Protein AF-A0A2W6B3C9-F1 (afdb_monomer_lite)

pLDDT: mean 94.25, std 6.22, range [64.44, 97.88]

Secondary structure (DSSP, 8-state):
-PPPHHHHHHHHHHH-SSTT--SSHHHHHHH-

Sequence (32 aa):
MALQKEEKTTIIEQFAVHEGDTGSPEVQIALL

Radius of gyration: 8.89 Å; chains: 1; bounding box: 28×12×18 Å

Foldseek 3Di:
DADDPVRLVVLQVVQAPDPPRCDDPRSVVSRD

Structure (mmCIF, N/CA/C/O backbone):
data_AF-A0A2W6B3C9-F1
#
_entry.id   AF-A0A2W6B3C9-F1
#
loop_
_atom_site.group_PDB
_atom_site.id
_atom_site.type_symbol
_atom_site.label_atom_id
_atom_site.label_alt_id
_atom_site.label_comp_id
_atom_site.label_asym_id
_atom_site.label_entity_id
_atom_site.label_seq_id
_atom_site.pdbx_PDB_ins_code
_atom_site.Cartn_x
_atom_site.Cartn_y
_atom_site.Cartn_z
_atom_si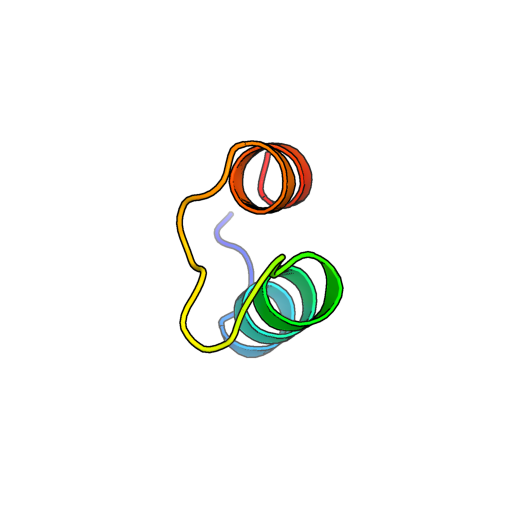te.occupancy
_atom_site.B_iso_or_equiv
_atom_site.auth_seq_id
_atom_site.auth_comp_id
_atom_site.auth_asym_id
_atom_site.auth_atom_id
_atom_site.pdbx_PDB_model_num
ATOM 1 N N . MET A 1 1 ? -17.787 3.116 1.440 1.00 64.44 1 MET A N 1
ATOM 2 C CA . MET A 1 1 ? -17.212 2.152 2.402 1.00 64.44 1 MET A CA 1
ATOM 3 C C . MET A 1 1 ? -15.706 2.286 2.318 1.00 64.44 1 MET A C 1
ATOM 5 O O . MET A 1 1 ? -15.209 2.446 1.213 1.00 64.44 1 MET A O 1
ATOM 9 N N . ALA A 1 2 ? -15.013 2.319 3.451 1.00 83.19 2 ALA A N 1
ATOM 10 C CA . ALA A 1 2 ? -13.554 2.304 3.488 1.00 83.19 2 ALA A CA 1
ATOM 11 C C . ALA A 1 2 ? -13.103 0.880 3.830 1.00 83.19 2 ALA A C 1
ATOM 13 O O . ALA A 1 2 ? -13.747 0.239 4.661 1.00 83.19 2 ALA A O 1
ATOM 14 N N . LEU A 1 3 ? -12.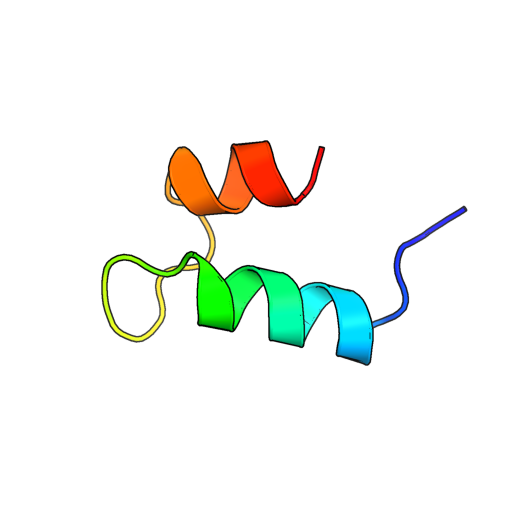029 0.407 3.195 1.00 86.00 3 LEU A N 1
ATOM 15 C CA . LEU A 1 3 ? -11.336 -0.817 3.603 1.00 86.00 3 LEU A CA 1
ATOM 16 C C . LEU A 1 3 ? -10.964 -0.729 5.085 1.00 86.00 3 LEU A C 1
ATOM 18 O O . LEU A 1 3 ? -10.556 0.341 5.558 1.00 86.00 3 LEU A O 1
ATOM 22 N N . GLN A 1 4 ? -11.093 -1.838 5.815 1.00 94.00 4 GLN A N 1
ATOM 23 C CA . GLN A 1 4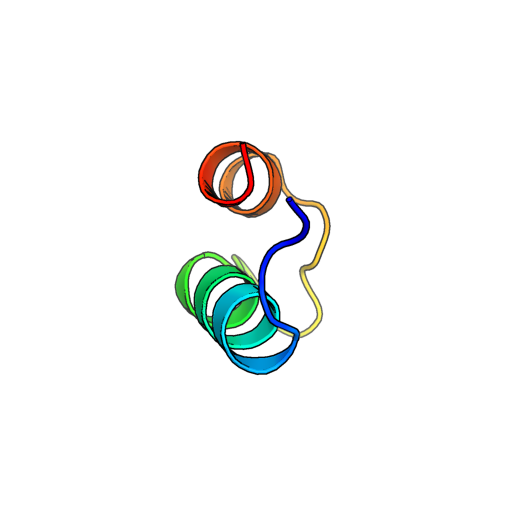 ? -10.597 -1.877 7.184 1.00 94.00 4 GLN A CA 1
ATOM 24 C C . GLN A 1 4 ? -9.075 -1.722 7.179 1.00 94.00 4 GLN A C 1
ATOM 26 O O . GLN A 1 4 ? -8.389 -2.071 6.216 1.00 94.00 4 GLN A O 1
ATOM 31 N N . LYS A 1 5 ? -8.532 -1.165 8.265 1.00 92.31 5 LYS A N 1
ATOM 32 C CA . LYS A 1 5 ? -7.096 -0.888 8.358 1.00 92.31 5 LYS A CA 1
ATOM 33 C C . LYS A 1 5 ? -6.268 -2.173 8.257 1.00 92.31 5 LYS A C 1
ATOM 35 O O . LYS A 1 5 ? -5.276 -2.155 7.540 1.00 92.31 5 LYS A O 1
ATOM 40 N N . GLU A 1 6 ? -6.689 -3.258 8.912 1.00 94.69 6 GLU A N 1
ATOM 41 C CA . GLU A 1 6 ? -6.057 -4.578 8.768 1.00 94.69 6 GLU A CA 1
ATOM 42 C C . GLU A 1 6 ? -6.024 -5.029 7.306 1.00 94.69 6 GLU A C 1
ATOM 44 O O . GLU A 1 6 ? -4.952 -5.308 6.784 1.00 94.69 6 GLU A O 1
ATOM 49 N N . GLU A 1 7 ? -7.177 -5.038 6.630 1.00 94.69 7 GLU A N 1
ATOM 50 C CA . GLU A 1 7 ? -7.293 -5.508 5.243 1.00 94.69 7 GLU A CA 1
ATOM 51 C C . GLU A 1 7 ? -6.396 -4.698 4.306 1.00 94.69 7 GLU A C 1
ATOM 53 O O . GLU A 1 7 ? -5.668 -5.259 3.489 1.00 94.69 7 GLU A O 1
ATOM 58 N N . LYS A 1 8 ? -6.386 -3.370 4.474 1.00 94.62 8 LYS A N 1
ATOM 59 C CA . LYS A 1 8 ? -5.519 -2.475 3.709 1.00 94.62 8 LYS A CA 1
ATOM 60 C C . LYS A 1 8 ? -4.039 -2.783 3.943 1.00 94.62 8 LYS A C 1
ATOM 62 O O . LYS A 1 8 ? -3.279 -2.825 2.981 1.00 94.62 8 LYS A O 1
ATOM 67 N N . THR A 1 9 ? -3.624 -2.973 5.194 1.00 95.94 9 THR A N 1
ATOM 68 C CA . THR A 1 9 ? -2.230 -3.301 5.524 1.00 95.94 9 THR A CA 1
ATOM 69 C C . THR A 1 9 ? -1.833 -4.647 4.925 1.00 95.94 9 THR A C 1
ATOM 71 O O . THR A 1 9 ? -0.789 -4.732 4.291 1.00 95.94 9 THR A O 1
ATOM 74 N N . THR A 1 10 ? -2.692 -5.665 5.034 1.00 96.50 10 THR A N 1
ATOM 75 C CA . THR A 1 10 ? -2.437 -6.988 4.449 1.00 96.50 10 THR A CA 1
ATOM 76 C C . THR A 1 10 ? -2.288 -6.924 2.931 1.00 96.50 10 THR A C 1
ATOM 78 O O . THR A 1 10 ? -1.381 -7.545 2.386 1.00 96.50 10 THR A O 1
ATO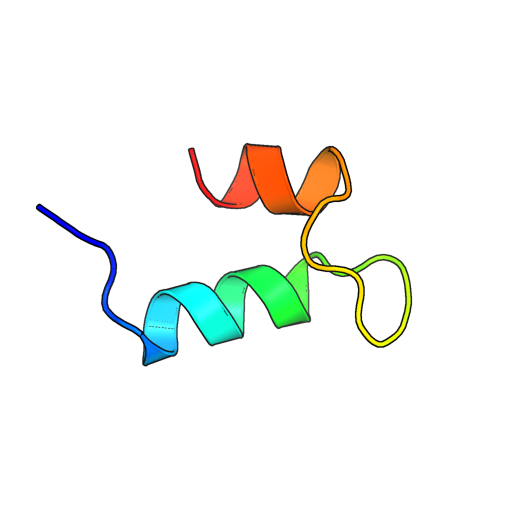M 81 N N . ILE A 1 11 ? -3.133 -6.153 2.239 1.00 96.12 11 ILE A N 1
ATOM 82 C CA . ILE A 1 11 ? -3.019 -5.957 0.787 1.00 96.12 11 ILE A CA 1
ATOM 83 C C . ILE A 1 11 ? -1.696 -5.263 0.442 1.00 96.12 11 ILE A C 1
ATOM 85 O O . ILE A 1 11 ? -0.971 -5.720 -0.434 1.00 96.12 11 ILE A O 1
ATOM 89 N N . ILE A 1 12 ? -1.336 -4.191 1.148 1.00 96.81 12 ILE A N 1
ATOM 90 C CA . ILE A 1 12 ? -0.077 -3.477 0.893 1.00 96.81 12 ILE A CA 1
ATOM 91 C C . ILE A 1 12 ? 1.126 -4.412 1.072 1.00 96.81 12 ILE A C 1
ATOM 93 O O . ILE A 1 12 ? 1.981 -4.468 0.196 1.00 96.81 12 ILE A O 1
ATOM 97 N N . GLU A 1 13 ? 1.175 -5.188 2.155 1.00 96.75 13 GLU A N 1
ATOM 98 C CA . GLU A 1 13 ? 2.277 -6.121 2.428 1.00 96.75 13 GLU A CA 1
ATOM 99 C C . GLU A 1 13 ? 2.395 -7.237 1.381 1.00 96.75 13 GLU A C 1
ATOM 101 O O . GLU A 1 13 ? 3.503 -7.650 1.048 1.00 96.75 13 GLU A O 1
ATOM 106 N N . GLN A 1 14 ? 1.272 -7.719 0.842 1.00 97.38 14 GLN A N 1
ATOM 107 C CA . GLN A 1 14 ? 1.263 -8.779 -0.172 1.00 97.38 14 GLN A CA 1
ATOM 108 C C . GLN A 1 14 ? 1.789 -8.326 -1.536 1.00 97.38 14 GLN A C 1
ATOM 110 O O . GLN A 1 14 ? 2.344 -9.143 -2.270 1.00 97.38 14 GLN A O 1
ATOM 115 N N . PHE A 1 15 ? 1.593 -7.053 -1.881 1.00 97.50 15 PHE A N 1
ATOM 116 C CA . PHE A 1 15 ? 1.916 -6.513 -3.205 1.00 97.50 15 PHE A CA 1
ATOM 117 C C . PHE A 1 15 ? 3.102 -5.538 -3.200 1.00 97.50 15 PHE A C 1
ATOM 119 O O . PHE A 1 15 ? 3.500 -5.068 -4.264 1.00 97.50 15 PHE A O 1
ATOM 126 N N . ALA A 1 16 ? 3.685 -5.256 -2.032 1.00 97.81 16 ALA A N 1
ATOM 127 C CA . ALA A 1 16 ? 4.884 -4.440 -1.898 1.00 97.81 16 ALA A CA 1
ATOM 128 C C . ALA A 1 16 ? 6.066 -5.057 -2.665 1.00 97.81 16 ALA A C 1
ATOM 130 O O . ALA A 1 16 ? 6.438 -6.213 -2.449 1.00 97.81 16 ALA A O 1
ATOM 131 N N . VAL A 1 17 ? 6.695 -4.268 -3.538 1.00 96.81 17 VAL A N 1
ATOM 132 C CA . VAL A 1 17 ? 7.858 -4.712 -4.331 1.00 96.81 17 VAL A CA 1
ATOM 133 C C . VAL A 1 17 ? 9.146 -4.662 -3.501 1.00 96.81 17 VAL A C 1
ATOM 135 O O . VAL A 1 17 ? 10.095 -5.409 -3.743 1.00 96.81 17 VAL A O 1
ATOM 138 N N . HIS A 1 18 ? 9.181 -3.790 -2.497 1.00 95.75 18 HIS A N 1
ATOM 139 C CA . HIS A 1 18 ? 10.263 -3.676 -1.526 1.00 95.75 18 HIS A CA 1
ATOM 140 C C . HIS A 1 18 ? 9.718 -3.239 -0.161 1.00 95.75 18 HIS A C 1
ATOM 142 O O . HIS A 1 18 ? 8.578 -2.793 -0.038 1.00 95.75 18 HIS A O 1
ATOM 148 N N . GLU A 1 19 ? 10.541 -3.333 0.884 1.00 95.81 19 GLU A N 1
ATOM 149 C CA . GLU A 1 19 ? 10.156 -2.876 2.221 1.00 95.81 19 GLU A CA 1
ATOM 150 C C . GLU A 1 19 ? 9.736 -1.394 2.198 1.00 95.81 19 GLU A C 1
ATOM 152 O O . GLU A 1 19 ? 10.395 -0.553 1.578 1.00 95.81 19 GLU A O 1
ATOM 157 N N . GLY A 1 20 ? 8.610 -1.084 2.844 1.00 95.06 20 GLY A N 1
ATOM 158 C CA . GLY A 1 20 ? 8.045 0.267 2.892 1.00 95.06 20 GLY A CA 1
ATOM 159 C C . GLY A 1 20 ? 7.364 0.737 1.601 1.00 95.06 20 GLY A C 1
ATOM 160 O O . GLY A 1 20 ? 6.921 1.886 1.543 1.00 95.06 20 GLY A O 1
ATOM 161 N N . ASP A 1 21 ? 7.256 -0.116 0.579 1.00 96.56 21 ASP A N 1
ATOM 162 C CA . ASP A 1 21 ? 6.507 0.201 -0.633 1.00 96.56 21 ASP A CA 1
ATOM 163 C C . ASP A 1 21 ? 5.003 0.272 -0.338 1.00 96.56 21 ASP A C 1
ATOM 165 O O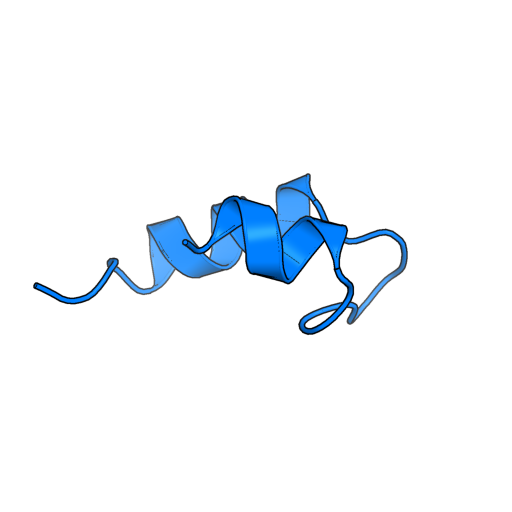 . ASP A 1 21 ? 4.354 -0.711 0.008 1.00 96.56 21 ASP A O 1
ATOM 169 N N . THR A 1 22 ? 4.451 1.475 -0.451 1.00 96.62 22 THR A N 1
ATOM 170 C CA . THR A 1 22 ? 3.035 1.769 -0.180 1.00 96.62 22 THR A CA 1
ATOM 171 C C . THR A 1 22 ? 2.349 2.451 -1.360 1.00 96.62 22 THR A C 1
ATOM 173 O O . THR A 1 22 ? 1.188 2.850 -1.253 1.00 96.62 22 THR A O 1
ATOM 176 N N . GLY A 1 23 ? 3.066 2.630 -2.472 1.00 95.69 23 GLY A N 1
ATOM 177 C CA . GLY A 1 23 ? 2.650 3.511 -3.558 1.00 95.69 23 GLY A CA 1
ATOM 178 C C . GLY A 1 23 ? 3.060 3.049 -4.947 1.00 95.69 23 GLY A C 1
ATOM 179 O O . GLY A 1 23 ? 2.790 3.777 -5.902 1.00 95.69 23 GLY A O 1
ATOM 180 N N . SER A 1 24 ? 3.686 1.883 -5.091 1.00 97.81 24 SER A N 1
ATOM 181 C CA . SER A 1 24 ? 3.926 1.284 -6.400 1.00 97.81 24 SER A CA 1
ATOM 182 C C . SER A 1 24 ? 2.624 1.056 -7.182 1.00 97.81 24 SER A C 1
ATOM 184 O O . SER A 1 24 ? 1.542 0.949 -6.590 1.00 97.81 24 SER A O 1
ATOM 186 N N . PRO A 1 25 ? 2.697 0.995 -8.525 1.00 97.88 25 PRO A N 1
ATOM 187 C CA . PRO A 1 25 ? 1.544 0.667 -9.358 1.00 97.88 25 PRO A CA 1
ATOM 188 C C . PRO A 1 25 ? 0.845 -0.625 -8.926 1.00 97.88 25 PRO A C 1
ATOM 190 O O . PRO A 1 25 ? -0.380 -0.677 -8.909 1.00 97.88 25 PRO A O 1
ATOM 193 N N . GLU A 1 26 ? 1.610 -1.637 -8.527 1.00 97.69 26 GLU A N 1
ATOM 194 C CA . GLU A 1 26 ? 1.124 -2.934 -8.064 1.00 97.69 26 GLU A CA 1
ATOM 195 C C . GLU A 1 26 ? 0.258 -2.786 -6.807 1.00 97.69 26 GLU A C 1
ATOM 197 O O . GLU A 1 26 ? -0.887 -3.243 -6.787 1.00 97.69 26 GLU A O 1
ATOM 202 N N . VAL A 1 27 ? 0.764 -2.077 -5.791 1.00 97.69 27 VAL A N 1
ATOM 203 C CA . VAL A 1 27 ? 0.022 -1.798 -4.551 1.00 97.69 27 VAL A CA 1
ATOM 204 C C . VAL A 1 27 ? -1.214 -0.942 -4.826 1.00 97.69 27 VAL A C 1
ATOM 206 O O . VAL A 1 27 ? -2.281 -1.204 -4.275 1.00 97.69 27 VAL A O 1
ATOM 209 N N . GLN A 1 28 ? -1.108 0.073 -5.687 1.00 96.44 28 GLN A N 1
ATOM 210 C CA . GLN A 1 28 ? -2.248 0.930 -6.018 1.00 96.44 28 GLN A CA 1
ATOM 211 C C . GLN A 1 28 ? -3.353 0.160 -6.743 1.00 96.44 28 GLN A C 1
ATOM 213 O O . GLN A 1 28 ? -4.516 0.326 -6.393 1.00 96.44 28 GLN A O 1
ATOM 218 N N . ILE A 1 29 ? -3.006 -0.703 -7.702 1.00 96.88 29 ILE A N 1
ATOM 219 C CA . ILE A 1 29 ? -3.974 -1.545 -8.419 1.00 96.88 29 ILE A CA 1
ATOM 220 C C . ILE A 1 29 ? -4.659 -2.519 -7.459 1.00 96.88 29 ILE A C 1
ATOM 222 O O . ILE A 1 29 ? -5.865 -2.713 -7.563 1.00 96.88 29 ILE A O 1
ATOM 226 N N . ALA A 1 30 ? -3.924 -3.097 -6.506 1.00 95.38 30 ALA A N 1
ATOM 227 C CA . ALA A 1 30 ? -4.492 -4.007 -5.513 1.00 95.38 30 ALA A CA 1
ATOM 228 C C . ALA A 1 30 ? -5.464 -3.322 -4.528 1.00 95.38 30 ALA A C 1
ATOM 230 O O . ALA A 1 30 ? -6.265 -4.000 -3.886 1.00 95.38 30 ALA A O 1
ATOM 231 N N . LEU A 1 31 ? -5.390 -1.992 -4.392 1.00 94.19 31 LEU A N 1
ATOM 232 C CA . LEU A 1 31 ? -6.238 -1.184 -3.508 1.00 94.19 31 LEU A CA 1
ATOM 233 C C . LEU A 1 31 ? -7.467 -0.559 -4.199 1.00 94.19 31 LEU A C 1
ATOM 235 O O . LEU A 1 31 ? -8.291 0.032 -3.492 1.00 94.19 31 LEU A O 1
ATOM 239 N N . LEU A 1 32 ? -7.567 -0.633 -5.533 1.00 91.00 32 LEU A N 1
ATOM 240 C CA . LEU A 1 32 ? -8.723 -0.172 -6.322 1.00 91.00 32 LEU A CA 1
ATOM 241 C C 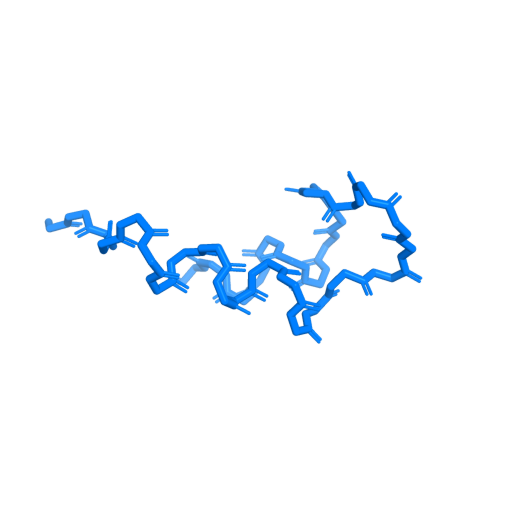. LEU A 1 32 ? -9.860 -1.200 -6.303 1.00 91.00 32 LEU A C 1
ATOM 243 O O . LEU A 1 32 ? -11.024 -0.750 -6.183 1.00 91.00 32 LEU A O 1
#